Protein AF-A0A7R9SWT4-F1 (afdb_monomer)

Secondary structure (DSSP, 8-state):
--HHHHHHHHHHHS-HHHHHHH-PEEEEEEESSGGGEEEEEEEE-TT----SS---HHHHHHHHHHHHHHHHHHHHHHHHHTTS----------EEEEEEEEPBTTTBPPTTEEE-TT----SS-EEEEE---S-TTSSTTHHHHSSTTEEEEEESS-BPPP--

Structure (mmCIF, N/CA/C/O backbone):
data_AF-A0A7R9SWT4-F1
#
_entry.id   AF-A0A7R9SWT4-F1
#
loop_
_atom_site.group_PDB
_atom_site.id
_atom_site.type_symbol
_atom_site.label_atom_id
_atom_site.label_alt_id
_atom_site.label_comp_id
_atom_site.label_asym_id
_atom_site.label_entity_id
_atom_site.label_seq_id
_atom_site.pdbx_PDB_ins_code
_atom_site.Cartn_x
_atom_site.Cartn_y
_atom_site.Cartn_z
_atom_site.occupancy
_atom_site.B_iso_or_equiv
_atom_site.auth_seq_id
_atom_site.auth_comp_id
_atom_site.auth_asym_id
_atom_site.auth_atom_id
_atom_site.pdbx_PDB_model_num
ATOM 1 N N . SER A 1 1 ? 4.759 -15.592 15.976 1.00 54.34 1 SER A N 1
ATOM 2 C CA . SER A 1 1 ? 3.900 -14.582 15.332 1.00 54.34 1 SER A CA 1
ATOM 3 C C . SER A 1 1 ? 3.675 -14.971 13.879 1.00 54.34 1 SER A C 1
ATOM 5 O O . SER A 1 1 ? 4.650 -15.109 13.145 1.00 54.34 1 SER A O 1
ATOM 7 N N . LYS A 1 2 ? 2.421 -15.204 13.466 1.00 60.28 2 LYS A N 1
ATOM 8 C CA . LYS A 1 2 ? 2.063 -15.525 12.063 1.00 60.28 2 LYS A CA 1
ATOM 9 C C . LYS A 1 2 ? 2.018 -14.285 11.150 1.00 60.28 2 LYS A C 1
ATOM 11 O O . LYS A 1 2 ? 1.866 -14.422 9.941 1.00 60.28 2 LYS A O 1
ATOM 16 N N . VAL A 1 3 ? 2.190 -13.092 11.723 1.00 68.25 3 VAL A N 1
ATOM 17 C CA . VAL A 1 3 ? 2.143 -11.800 11.023 1.00 68.25 3 VAL A CA 1
ATOM 18 C C . VAL A 1 3 ? 3.384 -11.587 10.154 1.00 68.25 3 VAL A C 1
ATOM 20 O O . VAL A 1 3 ? 3.268 -11.221 8.988 1.00 68.25 3 VAL A O 1
ATOM 23 N N . THR A 1 4 ? 4.576 -11.860 10.690 1.00 70.69 4 THR A N 1
ATOM 24 C CA . THR A 1 4 ? 5.850 -11.603 9.998 1.00 70.69 4 THR A CA 1
ATOM 25 C C . THR A 1 4 ? 5.997 -12.387 8.684 1.00 70.69 4 THR A C 1
ATOM 27 O O . THR A 1 4 ? 6.371 -11.770 7.688 1.00 70.69 4 THR A O 1
ATOM 30 N N . PRO A 1 5 ? 5.645 -13.689 8.609 1.00 77.00 5 PRO A N 1
ATOM 31 C CA . PRO A 1 5 ? 5.655 -14.417 7.338 1.00 77.00 5 PRO A CA 1
ATOM 32 C C . PRO A 1 5 ? 4.659 -13.854 6.312 1.00 77.00 5 PRO A C 1
ATOM 34 O O . PRO A 1 5 ? 5.008 -13.705 5.146 1.00 77.00 5 PRO A O 1
ATOM 37 N N . ALA A 1 6 ? 3.450 -13.474 6.744 1.00 77.62 6 ALA A N 1
ATOM 38 C CA . ALA A 1 6 ? 2.423 -12.927 5.854 1.00 77.62 6 ALA A CA 1
ATOM 39 C C . ALA A 1 6 ? 2.820 -11.562 5.263 1.00 77.62 6 ALA A C 1
ATOM 41 O O . ALA A 1 6 ? 2.553 -11.295 4.091 1.00 77.62 6 ALA A O 1
ATOM 42 N N . ILE A 1 7 ? 3.496 -10.719 6.052 1.00 80.19 7 ILE A N 1
ATOM 43 C CA . ILE A 1 7 ? 4.084 -9.462 5.568 1.00 80.19 7 ILE A CA 1
ATOM 44 C C . ILE A 1 7 ? 5.232 -9.748 4.593 1.00 80.19 7 ILE A C 1
ATOM 46 O O . ILE A 1 7 ? 5.309 -9.106 3.552 1.00 80.19 7 ILE A O 1
ATOM 50 N N . GLY A 1 8 ? 6.094 -10.728 4.884 1.00 81.19 8 GLY A N 1
ATOM 51 C CA . GLY A 1 8 ? 7.182 -11.117 3.981 1.00 81.19 8 GLY A CA 1
ATOM 52 C C . GLY A 1 8 ? 6.681 -11.569 2.606 1.00 81.19 8 GLY A C 1
ATOM 53 O O . GLY A 1 8 ? 7.177 -11.102 1.583 1.00 81.19 8 GLY A O 1
ATOM 54 N N . GLU A 1 9 ? 5.649 -12.416 2.566 1.00 84.44 9 GLU A N 1
ATOM 55 C CA . GLU A 1 9 ? 5.020 -12.835 1.307 1.00 84.44 9 GLU A CA 1
ATOM 56 C C . GLU A 1 9 ? 4.391 -11.663 0.543 1.00 84.44 9 GLU A C 1
ATOM 58 O O . GLU A 1 9 ? 4.532 -11.579 -0.677 1.00 84.44 9 GLU A O 1
ATOM 63 N N . LEU A 1 10 ? 3.729 -10.744 1.254 1.00 84.81 10 LEU A N 1
ATOM 64 C CA . LEU A 1 10 ? 3.170 -9.530 0.664 1.00 84.81 10 LEU A CA 1
ATOM 65 C C . LEU A 1 10 ? 4.265 -8.656 0.034 1.00 84.81 10 LEU A C 1
ATOM 67 O O . LEU A 1 10 ? 4.105 -8.207 -1.098 1.00 84.81 10 LEU A O 1
ATOM 71 N N . CYS A 1 11 ? 5.376 -8.425 0.739 1.00 82.62 11 CYS A N 1
ATOM 72 C CA . CYS A 1 11 ? 6.498 -7.647 0.212 1.00 82.62 11 CYS A CA 1
ATOM 73 C C . CYS A 1 11 ? 7.104 -8.298 -1.039 1.00 82.62 11 CYS A C 1
ATOM 75 O O . CYS A 1 11 ? 7.431 -7.593 -1.987 1.00 82.62 11 CYS A O 1
ATOM 77 N N . ASN A 1 12 ? 7.189 -9.632 -1.079 1.00 82.62 12 ASN A N 1
ATOM 78 C CA . ASN A 1 12 ? 7.649 -10.356 -2.268 1.00 82.62 12 ASN A CA 1
ATOM 79 C C . ASN A 1 12 ? 6.678 -10.211 -3.455 1.00 82.62 12 ASN A C 1
ATOM 81 O O . ASN A 1 12 ? 7.120 -10.112 -4.598 1.00 82.62 12 ASN A O 1
ATOM 85 N N . ALA A 1 13 ? 5.366 -10.181 -3.195 1.00 81.69 13 ALA A N 1
ATOM 86 C CA . ALA A 1 13 ? 4.346 -9.950 -4.222 1.00 81.69 13 ALA A CA 1
ATOM 87 C C . ALA A 1 13 ? 4.364 -8.505 -4.758 1.00 81.69 13 ALA A C 1
ATOM 89 O O . ALA A 1 13 ? 4.110 -8.272 -5.940 1.00 81.69 13 ALA A O 1
ATOM 90 N N . LEU A 1 14 ? 4.727 -7.530 -3.917 1.00 79.50 14 LEU A N 1
ATOM 91 C CA . LEU A 1 14 ? 4.998 -6.139 -4.301 1.00 79.50 14 LEU A CA 1
ATOM 92 C C . LEU A 1 14 ? 6.384 -6.000 -4.961 1.00 79.50 14 LEU A C 1
ATOM 94 O O . LEU A 1 14 ? 7.223 -5.206 -4.538 1.00 79.50 14 LEU A O 1
ATOM 98 N N . SER A 1 15 ? 6.642 -6.799 -5.997 1.00 73.44 15 SER A N 1
ATOM 99 C CA . SER A 1 15 ? 7.939 -6.818 -6.677 1.00 73.44 15 SER A CA 1
ATOM 100 C C . SER A 1 15 ? 8.220 -5.508 -7.441 1.00 73.44 15 SER A C 1
ATOM 102 O O . SER A 1 15 ? 7.281 -4.832 -7.870 1.00 73.44 15 SER A O 1
ATOM 104 N N . PRO A 1 16 ? 9.495 -5.160 -7.708 1.00 69.12 16 PRO A N 1
ATOM 105 C CA . PRO A 1 16 ? 9.860 -3.961 -8.475 1.00 69.12 16 PRO A CA 1
ATOM 106 C C . PRO A 1 16 ? 9.181 -3.853 -9.850 1.00 69.12 16 PRO A C 1
ATOM 108 O O . PRO A 1 16 ? 8.881 -2.752 -10.310 1.00 69.12 16 PRO A O 1
ATOM 111 N N . SER A 1 17 ? 8.876 -4.992 -10.482 1.00 67.00 17 SER A N 1
ATOM 112 C CA . SER A 1 17 ? 8.181 -5.043 -11.776 1.00 67.00 17 SER A CA 1
ATOM 113 C C . SER A 1 17 ? 6.777 -4.422 -11.735 1.00 67.00 17 SER A C 1
ATOM 115 O O . SER A 1 17 ? 6.322 -3.862 -12.732 1.00 67.00 17 SER A O 1
ATOM 117 N N . LEU A 1 18 ? 6.125 -4.444 -10.567 1.00 71.81 18 LEU A N 1
ATOM 118 C CA . LEU A 1 18 ? 4.829 -3.811 -10.341 1.00 71.81 18 LEU A CA 1
ATOM 119 C C . LEU A 1 18 ? 4.923 -2.281 -10.430 1.00 71.81 18 LEU A C 1
ATOM 121 O O . LEU A 1 18 ? 4.058 -1.617 -10.997 1.00 71.81 18 LEU A O 1
ATOM 125 N N . PHE A 1 19 ? 5.984 -1.715 -9.867 1.00 70.56 19 PHE A N 1
ATOM 126 C CA . PHE A 1 19 ? 6.181 -0.270 -9.834 1.00 70.56 19 PHE A CA 1
ATOM 127 C C . PHE A 1 19 ? 6.660 0.270 -11.181 1.00 70.56 19 PHE A C 1
ATOM 129 O O . PHE A 1 19 ? 6.288 1.376 -11.555 1.00 70.56 19 PHE A O 1
ATOM 136 N N . ALA A 1 20 ? 7.416 -0.527 -11.939 1.00 62.06 20 ALA A N 1
ATOM 137 C CA . ALA A 1 20 ? 7.982 -0.110 -13.218 1.00 62.06 20 ALA A CA 1
ATOM 138 C C . ALA A 1 20 ? 6.955 0.043 -14.355 1.00 62.06 20 ALA A C 1
ATOM 140 O O . ALA A 1 20 ? 7.194 0.812 -15.282 1.00 62.06 20 ALA A O 1
ATOM 141 N N . ALA A 1 21 ? 5.838 -0.690 -14.319 1.00 57.16 21 ALA A N 1
ATOM 142 C CA . ALA A 1 21 ? 4.950 -0.793 -15.479 1.00 57.16 21 ALA A CA 1
ATOM 143 C C . ALA A 1 21 ? 3.680 0.071 -15.407 1.00 57.16 21 ALA A C 1
ATOM 145 O O . ALA A 1 21 ? 3.054 0.281 -16.444 1.00 57.16 21 ALA A O 1
ATOM 146 N N . ALA A 1 22 ? 3.246 0.514 -14.219 1.00 62.06 22 ALA A N 1
ATOM 147 C CA . ALA A 1 22 ? 1.850 0.942 -14.078 1.00 62.06 22 ALA A CA 1
ATOM 148 C C . ALA A 1 22 ? 1.538 1.944 -12.945 1.00 62.06 22 ALA A C 1
ATOM 150 O O . ALA A 1 22 ? 0.366 2.057 -12.573 1.00 62.06 22 ALA A O 1
ATOM 151 N N . ASN A 1 23 ? 2.545 2.650 -12.397 1.00 70.44 23 ASN A N 1
ATOM 152 C CA . ASN A 1 23 ? 2.404 3.658 -11.323 1.00 70.44 23 ASN A CA 1
ATOM 153 C C . ASN A 1 23 ? 1.311 3.298 -10.297 1.00 70.44 23 ASN A C 1
ATOM 155 O O . ASN A 1 23 ? 0.301 3.998 -10.167 1.00 70.44 23 ASN A O 1
ATOM 159 N N . PRO A 1 24 ? 1.449 2.151 -9.612 1.00 78.56 24 PRO A N 1
ATOM 160 C CA . PRO A 1 24 ? 0.378 1.622 -8.789 1.00 78.56 24 PRO A CA 1
ATOM 161 C C . PRO A 1 24 ? 0.055 2.545 -7.615 1.00 78.56 24 PRO A C 1
ATOM 163 O O . PRO A 1 24 ? 0.944 3.115 -6.987 1.00 78.56 24 PRO A O 1
ATOM 166 N N . THR A 1 25 ? -1.221 2.618 -7.248 1.00 83.75 25 THR A N 1
ATOM 167 C CA . THR A 1 25 ? -1.626 3.076 -5.917 1.00 83.75 25 THR A CA 1
ATOM 168 C C . THR A 1 25 ? -1.881 1.864 -5.031 1.00 83.75 25 THR A C 1
ATOM 170 O O . THR A 1 25 ? -2.701 1.002 -5.361 1.00 83.75 25 THR A O 1
ATOM 173 N N . ILE A 1 26 ? -1.183 1.798 -3.901 1.00 87.88 26 ILE A N 1
ATOM 174 C CA . ILE A 1 26 ? -1.336 0.728 -2.912 1.00 87.88 26 ILE A CA 1
ATOM 175 C C . ILE A 1 26 ? -2.260 1.226 -1.812 1.00 87.88 26 ILE A C 1
ATOM 177 O O . ILE A 1 26 ? -2.025 2.282 -1.236 1.00 87.88 26 ILE A O 1
ATOM 181 N N . TYR A 1 27 ? -3.284 0.450 -1.487 1.00 89.88 27 TYR A N 1
ATOM 182 C CA . TYR A 1 27 ? -4.188 0.739 -0.387 1.00 89.88 27 TYR A CA 1
ATOM 183 C C . TYR A 1 27 ? -3.991 -0.280 0.728 1.00 89.88 27 TYR A C 1
ATOM 185 O O . TYR A 1 27 ? -4.091 -1.487 0.505 1.00 89.88 27 TYR A O 1
ATOM 193 N N . LEU A 1 28 ? -3.759 0.216 1.936 1.00 89.88 28 LEU A N 1
ATOM 194 C CA . LEU A 1 28 ? -3.757 -0.560 3.168 1.00 89.88 28 LEU A CA 1
ATOM 195 C C . LEU A 1 28 ? -5.113 -0.346 3.834 1.00 89.88 28 LEU A C 1
ATOM 197 O O . LEU A 1 28 ? -5.412 0.756 4.285 1.00 89.88 28 LEU A O 1
ATOM 201 N N . VAL A 1 29 ? -5.956 -1.373 3.831 1.00 88.88 29 VAL A N 1
ATOM 202 C CA . VAL A 1 29 ? -7.343 -1.290 4.291 1.00 88.88 29 VAL A CA 1
ATOM 203 C C . VAL A 1 29 ? -7.502 -2.119 5.554 1.00 88.88 29 VAL A C 1
ATOM 205 O O . VAL A 1 29 ? -7.366 -3.342 5.528 1.00 88.88 29 VAL A O 1
ATOM 208 N N . PHE A 1 30 ? -7.826 -1.466 6.658 1.00 86.38 30 PHE A N 1
ATOM 209 C CA . PHE A 1 30 ? -8.033 -2.111 7.944 1.00 86.38 30 PHE A CA 1
ATOM 210 C C . PHE A 1 30 ? -9.523 -2.355 8.174 1.00 86.38 30 PHE A C 1
ATOM 212 O O . PHE A 1 30 ? -10.346 -1.453 8.010 1.00 86.38 30 PHE A O 1
ATOM 219 N N . GLY A 1 31 ? -9.890 -3.584 8.538 1.00 83.69 31 GLY A N 1
ATOM 220 C CA . GLY A 1 31 ? -11.279 -3.969 8.796 1.00 83.69 31 GLY A CA 1
ATOM 221 C C . GLY A 1 31 ? -11.549 -5.452 8.551 1.00 83.69 31 GLY A C 1
ATOM 222 O O . GLY A 1 31 ? -10.675 -6.203 8.127 1.00 83.69 31 GLY A O 1
ATOM 223 N N . GLN A 1 32 ? -12.787 -5.888 8.794 1.00 83.50 32 GLN A N 1
ATOM 224 C CA . GLN A 1 32 ? -13.181 -7.290 8.585 1.00 83.50 32 GLN A CA 1
ATOM 225 C C . GLN A 1 32 ? -13.106 -7.699 7.105 1.00 83.50 32 GLN A C 1
ATOM 227 O O . GLN A 1 32 ? -12.673 -8.803 6.777 1.00 83.50 32 GLN A O 1
ATOM 232 N N . THR A 1 33 ? -13.487 -6.790 6.204 1.00 85.12 33 THR A N 1
ATOM 233 C CA . THR A 1 33 ? -13.423 -6.959 4.748 1.00 85.12 33 THR A CA 1
ATOM 234 C C . THR A 1 33 ? -12.941 -5.665 4.085 1.00 85.12 33 THR A C 1
ATOM 236 O O . THR A 1 33 ? -13.105 -4.597 4.680 1.00 85.12 33 THR A O 1
ATOM 239 N N . PRO A 1 34 ? -12.435 -5.710 2.836 1.00 83.19 34 PRO A N 1
ATOM 240 C CA . PRO A 1 34 ? -12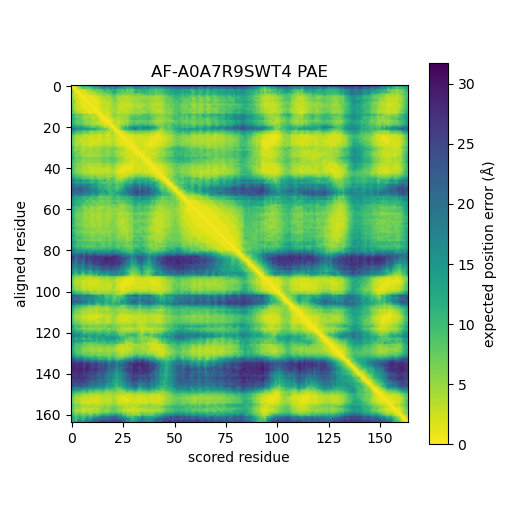.030 -4.501 2.113 1.00 83.19 34 PRO A CA 1
ATOM 241 C C . PRO A 1 34 ? -13.163 -3.473 1.939 1.00 83.19 34 PRO A C 1
ATOM 243 O O . PRO A 1 34 ? -12.927 -2.271 1.925 1.00 83.19 34 PRO A O 1
ATOM 246 N N . THR A 1 35 ? -14.414 -3.930 1.822 1.00 85.38 35 THR A N 1
ATOM 247 C CA . THR A 1 35 ? -15.596 -3.062 1.667 1.00 85.38 35 THR A CA 1
ATOM 248 C C . THR A 1 35 ? -16.135 -2.526 2.992 1.00 85.38 35 THR A C 1
ATOM 250 O O . THR A 1 35 ? -16.822 -1.511 3.003 1.00 85.38 35 THR A O 1
ATOM 253 N N . SER A 1 36 ? -15.821 -3.185 4.108 1.00 83.88 36 SER A N 1
ATOM 254 C CA . SER A 1 36 ? -16.193 -2.776 5.468 1.00 83.88 36 SER A CA 1
ATOM 255 C C . SER A 1 36 ? -14.967 -2.245 6.219 1.00 83.88 36 SER A C 1
ATOM 257 O O . SER A 1 36 ? -14.677 -2.670 7.341 1.00 83.88 36 SER A O 1
ATOM 259 N N . ALA A 1 37 ? -14.200 -1.388 5.546 1.00 83.94 37 ALA A N 1
ATOM 260 C CA . ALA A 1 37 ? -13.039 -0.740 6.130 1.00 83.94 37 ALA A CA 1
ATOM 261 C C . ALA A 1 37 ? -13.461 0.130 7.318 1.00 83.94 37 ALA A C 1
ATOM 263 O O . ALA A 1 37 ? -14.486 0.810 7.247 1.00 83.94 37 ALA A O 1
ATOM 264 N N . VAL A 1 38 ? -12.658 0.123 8.377 1.00 82.31 38 VAL A N 1
ATOM 265 C CA . VAL A 1 38 ? -12.724 1.107 9.468 1.00 82.31 38 VAL A CA 1
ATOM 266 C C . VAL A 1 38 ? -11.717 2.229 9.244 1.00 82.31 38 VAL A C 1
ATOM 268 O O . VAL A 1 38 ? -11.956 3.366 9.634 1.00 82.31 38 VAL A O 1
ATOM 271 N N . GLU A 1 39 ? -10.629 1.916 8.547 1.00 83.44 39 GLU A N 1
ATOM 272 C CA . GLU A 1 39 ? -9.538 2.831 8.261 1.00 83.44 39 GLU A CA 1
ATOM 273 C C . GLU A 1 39 ? -8.846 2.403 6.966 1.00 83.44 39 GLU A C 1
ATOM 275 O O . GLU A 1 39 ? -8.786 1.212 6.639 1.00 83.44 39 GLU A O 1
ATOM 280 N N . ALA A 1 40 ? -8.348 3.373 6.204 1.00 86.50 40 ALA A N 1
ATOM 281 C CA . ALA A 1 40 ? -7.587 3.098 5.000 1.00 86.50 40 ALA A CA 1
ATOM 282 C C . ALA A 1 40 ? -6.445 4.098 4.821 1.00 86.50 40 ALA A C 1
ATOM 284 O O . ALA A 1 40 ? -6.569 5.282 5.130 1.00 86.50 40 ALA A O 1
ATOM 285 N N . TYR A 1 41 ? -5.357 3.616 4.241 1.00 86.50 41 TYR A N 1
ATOM 286 C CA . TYR A 1 41 ? -4.227 4.425 3.806 1.00 86.50 41 TYR A CA 1
ATOM 287 C C . TYR A 1 41 ? -3.990 4.159 2.330 1.00 86.50 41 TYR A C 1
ATOM 289 O O . TYR A 1 41 ? -4.092 3.015 1.890 1.00 86.50 41 TYR A O 1
ATOM 297 N N . ALA A 1 42 ? -3.666 5.197 1.572 1.00 88.50 42 ALA A N 1
ATOM 298 C CA . ALA A 1 42 ? -3.291 5.093 0.171 1.00 88.50 42 ALA A CA 1
ATOM 299 C C . ALA A 1 42 ? -1.857 5.587 0.002 1.00 88.50 42 ALA A C 1
ATOM 301 O O . ALA A 1 42 ? -1.539 6.703 0.396 1.00 88.50 42 ALA A O 1
ATOM 302 N N . VAL A 1 43 ? -0.999 4.775 -0.605 1.00 85.56 43 VAL A N 1
ATOM 303 C CA . VAL A 1 43 ? 0.373 5.140 -0.956 1.00 85.56 43 VAL A CA 1
ATOM 304 C C . VAL A 1 43 ? 0.455 5.266 -2.468 1.00 85.56 43 VAL A C 1
ATOM 306 O O . VAL A 1 43 ? 0.193 4.303 -3.195 1.00 85.56 43 VAL A O 1
ATOM 309 N N . ARG A 1 44 ? 0.790 6.469 -2.932 1.00 81.25 44 ARG A N 1
ATOM 310 C CA . ARG A 1 44 ? 0.911 6.818 -4.347 1.00 81.25 44 ARG A CA 1
ATOM 311 C C . ARG A 1 44 ? 2.366 7.073 -4.714 1.00 81.25 44 ARG A C 1
ATOM 313 O O . ARG A 1 44 ? 3.115 7.696 -3.961 1.00 81.25 44 ARG A O 1
ATOM 320 N N . PHE A 1 45 ? 2.715 6.641 -5.920 1.00 73.94 45 PHE A N 1
ATOM 321 C CA . PHE A 1 45 ? 4.052 6.757 -6.498 1.00 73.94 45 PHE A CA 1
ATOM 322 C C . PHE A 1 45 ? 3.998 7.500 -7.849 1.00 73.94 45 PHE A C 1
ATOM 324 O O . PHE A 1 45 ? 4.457 6.961 -8.853 1.00 73.94 45 PHE A O 1
ATOM 331 N N . PRO A 1 46 ? 3.415 8.715 -7.923 1.00 61.69 46 PRO A N 1
ATOM 332 C CA . PRO A 1 46 ? 3.096 9.374 -9.198 1.00 61.69 46 PRO A CA 1
ATOM 333 C C . PRO A 1 46 ? 4.331 9.738 -10.037 1.00 61.69 46 PRO A C 1
ATOM 335 O O . PRO A 1 46 ? 4.219 10.015 -11.231 1.00 61.69 46 PRO A O 1
ATOM 338 N N . HIS A 1 47 ? 5.518 9.760 -9.425 1.00 60.78 47 HIS A N 1
ATOM 339 C CA . HIS A 1 47 ? 6.758 10.205 -10.064 1.00 60.78 47 HIS A CA 1
ATOM 340 C C . HIS A 1 47 ? 7.930 9.239 -9.840 1.00 60.78 47 HIS A C 1
ATOM 342 O O . HIS A 1 47 ? 9.088 9.619 -9.994 1.00 60.78 47 HIS A O 1
ATOM 348 N N . VAL A 1 48 ? 7.663 7.990 -9.451 1.00 60.84 48 VAL A N 1
ATOM 349 C CA . VAL A 1 48 ? 8.725 6.983 -9.350 1.00 60.84 48 VAL A CA 1
ATOM 350 C C . VAL A 1 48 ? 8.925 6.367 -10.728 1.00 60.84 48 VAL A C 1
ATOM 352 O O . VAL A 1 48 ? 8.251 5.416 -11.104 1.00 60.84 48 VAL A O 1
ATOM 355 N N . VAL A 1 49 ? 9.845 6.937 -11.501 1.00 56.88 49 VAL A N 1
ATOM 356 C CA . VAL A 1 49 ? 10.304 6.319 -12.747 1.00 56.88 49 VAL A CA 1
ATOM 357 C C . VAL A 1 49 ? 11.166 5.114 -12.378 1.00 56.88 49 VAL A C 1
ATOM 359 O O . VAL A 1 49 ? 12.001 5.210 -11.475 1.00 56.88 49 VAL A O 1
ATOM 362 N N . ALA A 1 50 ? 10.969 3.980 -13.057 1.00 55.09 50 ALA A N 1
ATOM 363 C CA . ALA A 1 50 ? 11.883 2.849 -12.947 1.00 55.09 50 ALA A CA 1
ATOM 364 C C . ALA A 1 50 ? 13.304 3.354 -13.224 1.00 55.09 50 ALA A C 1
ATOM 366 O O . ALA A 1 50 ? 13.598 3.823 -14.324 1.00 55.09 50 ALA A O 1
ATOM 367 N N . ALA A 1 51 ? 14.165 3.335 -12.209 1.00 52.50 51 ALA A N 1
ATOM 368 C CA . ALA A 1 51 ? 15.551 3.709 -12.403 1.00 52.50 51 ALA A CA 1
ATOM 369 C C . ALA A 1 51 ? 16.167 2.696 -13.377 1.00 52.50 51 ALA A C 1
ATOM 371 O O . ALA A 1 51 ? 16.119 1.493 -13.132 1.00 52.50 51 ALA A O 1
ATOM 372 N N . ASN A 1 52 ? 16.717 3.184 -14.490 1.00 52.78 52 ASN A N 1
ATOM 373 C CA . ASN A 1 52 ? 17.462 2.343 -15.430 1.00 52.78 52 ASN A CA 1
ATOM 374 C C . ASN A 1 52 ? 18.790 1.846 -14.823 1.00 52.78 52 ASN A C 1
ATOM 376 O O . ASN A 1 52 ? 19.380 0.907 -15.347 1.00 52.78 52 ASN A O 1
ATOM 380 N N . ASP A 1 53 ? 19.216 2.446 -13.706 1.00 57.34 53 ASP A N 1
ATOM 381 C CA . ASP A 1 53 ? 20.425 2.122 -12.955 1.00 57.34 53 ASP A CA 1
ATOM 382 C C . ASP A 1 53 ? 20.082 1.608 -11.546 1.00 57.34 53 ASP A C 1
ATOM 384 O O . ASP A 1 53 ? 19.080 2.009 -10.946 1.00 57.34 53 ASP A O 1
ATOM 388 N N . GLU A 1 54 ? 20.941 0.752 -10.982 1.00 62.25 54 GLU A N 1
ATOM 389 C CA . GLU A 1 54 ? 20.815 0.296 -9.594 1.00 62.25 54 GLU A CA 1
ATOM 390 C C . GLU A 1 54 ? 20.847 1.488 -8.625 1.00 62.25 54 GLU A C 1
ATOM 392 O O . GLU A 1 54 ? 21.868 2.155 -8.445 1.00 62.25 54 GLU A O 1
ATOM 397 N N . VAL A 1 55 ? 19.721 1.751 -7.956 1.00 67.31 55 VAL A N 1
ATOM 398 C CA . VAL A 1 55 ? 19.664 2.729 -6.865 1.00 67.31 55 VAL A CA 1
ATOM 399 C C . VAL A 1 55 ? 20.389 2.136 -5.653 1.00 67.31 55 VAL A C 1
ATOM 401 O O . VAL A 1 55 ? 19.964 1.093 -5.152 1.00 67.31 55 VAL A O 1
ATOM 404 N N . PRO A 1 56 ? 21.438 2.789 -5.114 1.00 75.56 56 PRO A N 1
ATOM 405 C CA . PRO A 1 56 ? 22.128 2.285 -3.934 1.00 75.56 56 PRO A CA 1
ATOM 406 C C . PRO A 1 56 ? 21.167 2.117 -2.752 1.00 75.56 56 PRO A C 1
ATOM 408 O O . PRO A 1 56 ? 20.440 3.051 -2.405 1.00 75.56 56 PRO A O 1
ATOM 411 N N . GLU A 1 57 ? 21.225 0.974 -2.065 1.00 77.94 57 GLU A N 1
ATOM 412 C CA . GLU A 1 57 ? 20.351 0.645 -0.924 1.00 77.94 57 GLU A CA 1
ATOM 413 C C . GLU A 1 57 ? 20.338 1.748 0.152 1.00 77.94 57 GLU A C 1
ATOM 415 O O . GLU A 1 57 ? 19.297 2.087 0.716 1.00 77.94 57 GLU A O 1
ATOM 420 N N . LYS A 1 58 ? 21.488 2.398 0.379 1.00 77.44 58 LYS A N 1
ATOM 421 C CA . LYS A 1 58 ? 21.618 3.530 1.311 1.00 77.44 58 LYS A CA 1
ATOM 422 C C . LYS A 1 58 ? 20.673 4.698 0.990 1.00 77.44 58 LYS A C 1
ATOM 424 O O . LYS A 1 58 ? 20.190 5.348 1.918 1.00 77.44 58 LYS A O 1
ATOM 429 N N . HIS A 1 59 ? 20.404 4.962 -0.291 1.00 79.38 59 HIS A N 1
ATOM 430 C CA . HIS A 1 59 ? 19.489 6.019 -0.723 1.00 79.38 59 HIS A CA 1
ATOM 431 C C . HIS A 1 59 ? 18.038 5.588 -0.517 1.00 79.38 59 HIS A C 1
ATOM 433 O O . HIS A 1 59 ? 17.256 6.366 0.022 1.00 79.38 59 HIS A O 1
ATOM 439 N N . VAL A 1 60 ? 17.703 4.327 -0.817 1.00 77.12 60 VAL A N 1
ATOM 440 C CA . VAL A 1 60 ? 16.376 3.758 -0.523 1.00 77.12 60 VAL A CA 1
ATOM 441 C C . VAL A 1 60 ? 16.074 3.857 0.974 1.00 77.12 60 VAL A C 1
ATOM 443 O O . VAL A 1 60 ? 15.026 4.369 1.368 1.00 77.12 60 VAL A O 1
ATOM 446 N N . ALA A 1 61 ? 17.026 3.465 1.823 1.00 77.44 61 ALA A N 1
ATOM 447 C CA . ALA A 1 61 ? 16.891 3.560 3.273 1.00 77.44 61 ALA A CA 1
ATOM 448 C C . ALA A 1 61 ? 16.735 5.015 3.759 1.00 77.44 61 ALA A C 1
ATOM 450 O O . ALA A 1 61 ? 16.011 5.279 4.719 1.00 77.44 61 ALA A O 1
ATOM 451 N N . GLN A 1 62 ? 17.404 5.974 3.112 1.00 85.31 62 GLN A N 1
ATOM 452 C CA . GLN A 1 62 ? 17.259 7.396 3.422 1.00 85.31 62 GLN A CA 1
ATOM 453 C C . GLN A 1 62 ? 15.874 7.927 3.034 1.00 85.31 62 GLN A C 1
ATOM 455 O O . GLN A 1 62 ? 15.234 8.569 3.868 1.00 85.31 62 GLN A O 1
ATOM 460 N N . CYS A 1 63 ? 15.391 7.619 1.829 1.00 81.81 63 CYS A N 1
ATOM 461 C CA . CYS A 1 63 ? 14.050 7.995 1.379 1.00 81.81 63 CYS A CA 1
ATOM 462 C C . CYS A 1 63 ? 12.965 7.375 2.270 1.00 81.81 63 CYS A C 1
ATOM 464 O O . CYS A 1 63 ? 12.038 8.070 2.682 1.00 81.81 63 CYS A O 1
ATOM 466 N N . ALA A 1 64 ? 13.117 6.103 2.656 1.00 82.31 64 ALA A N 1
ATOM 467 C CA . ALA A 1 64 ? 12.203 5.435 3.581 1.00 82.31 64 ALA A CA 1
ATOM 468 C C . ALA A 1 64 ? 12.161 6.136 4.950 1.00 82.31 64 ALA A C 1
ATOM 470 O O . ALA A 1 64 ? 11.081 6.406 5.475 1.00 82.31 64 ALA A O 1
ATOM 471 N N . ARG A 1 65 ? 13.322 6.506 5.514 1.00 85.75 65 ARG A N 1
ATOM 472 C CA . ARG A 1 65 ? 13.382 7.281 6.767 1.00 85.75 65 ARG A CA 1
ATOM 473 C C . ARG A 1 65 ? 12.713 8.650 6.640 1.00 85.75 65 ARG A C 1
ATOM 475 O O . ARG A 1 65 ? 12.041 9.072 7.576 1.00 85.75 65 ARG A O 1
ATOM 482 N N . GLN A 1 66 ? 12.892 9.342 5.515 1.00 85.19 66 GLN A N 1
ATOM 483 C CA . GLN A 1 66 ? 12.251 10.638 5.268 1.00 85.19 66 GLN A CA 1
ATOM 484 C C . GLN A 1 66 ? 10.726 10.511 5.181 1.00 85.19 66 GLN A C 1
ATOM 486 O O . GLN A 1 66 ? 10.023 11.280 5.832 1.00 85.19 66 GLN A O 1
ATOM 491 N N . ALA A 1 67 ? 10.220 9.511 4.456 1.00 81.88 67 ALA A N 1
ATOM 492 C CA . ALA A 1 67 ? 8.787 9.238 4.364 1.00 81.88 67 ALA A CA 1
ATOM 493 C C . ALA A 1 67 ? 8.180 8.911 5.740 1.00 81.88 67 ALA A C 1
ATOM 495 O O . ALA A 1 67 ? 7.168 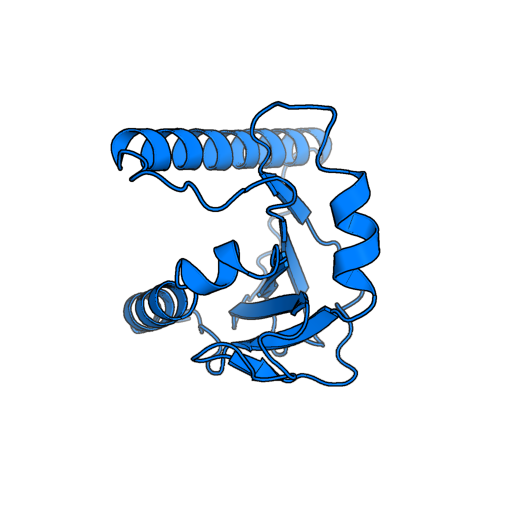9.492 6.127 1.00 81.88 67 ALA A O 1
ATOM 496 N N . LEU A 1 68 ? 8.837 8.043 6.518 1.00 84.12 68 LEU A N 1
ATOM 497 C CA . LEU A 1 68 ? 8.404 7.707 7.878 1.00 84.12 68 LEU A CA 1
ATOM 498 C C . LEU A 1 68 ? 8.408 8.924 8.806 1.00 84.12 68 LEU A C 1
ATOM 500 O O . LEU A 1 68 ? 7.481 9.105 9.591 1.00 84.12 68 LEU A O 1
ATOM 504 N N . ARG A 1 69 ? 9.426 9.783 8.706 1.00 86.69 69 ARG A N 1
ATOM 505 C CA . ARG A 1 69 ? 9.490 11.015 9.495 1.00 86.69 69 ARG A CA 1
ATOM 506 C C . ARG A 1 69 ? 8.327 11.957 9.174 1.00 86.69 69 ARG A C 1
ATOM 508 O O . ARG A 1 69 ? 7.709 12.463 10.104 1.00 86.69 69 ARG A 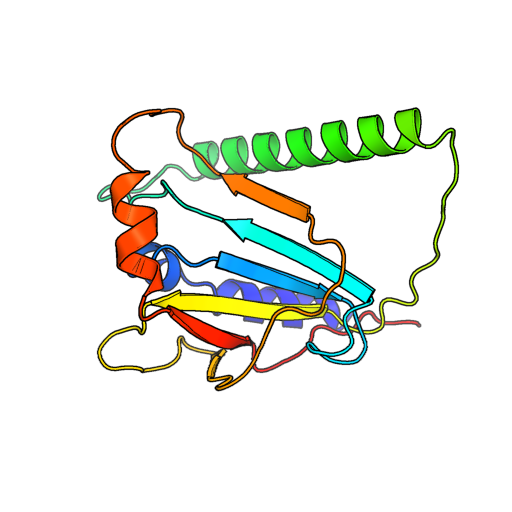O 1
ATOM 515 N N . ALA A 1 70 ? 8.006 12.149 7.894 1.00 83.62 70 ALA A N 1
ATOM 516 C CA . ALA A 1 70 ? 6.879 12.983 7.478 1.00 83.62 70 ALA A CA 1
ATOM 517 C C . ALA A 1 70 ? 5.537 12.454 8.017 1.00 83.62 70 ALA A C 1
ATOM 519 O O . ALA A 1 70 ? 4.693 13.240 8.443 1.00 83.62 70 ALA A O 1
ATOM 520 N N . LEU A 1 71 ? 5.361 11.128 8.065 1.00 83.50 71 LEU A N 1
ATOM 521 C CA . LEU A 1 71 ? 4.177 10.503 8.665 1.00 83.50 71 LEU A CA 1
ATOM 522 C C . LEU A 1 71 ? 4.070 10.783 10.162 1.00 83.50 71 LEU A C 1
ATOM 524 O O . LEU A 1 71 ? 3.013 11.188 10.634 1.00 83.50 71 LEU A O 1
ATOM 528 N N . VAL A 1 72 ? 5.168 10.621 10.902 1.00 84.81 72 VAL A N 1
ATOM 529 C CA . VAL A 1 72 ? 5.196 10.911 12.343 1.00 84.81 72 VAL A CA 1
ATOM 530 C C . VAL A 1 72 ? 4.891 12.386 12.616 1.00 84.81 72 VAL A C 1
ATOM 532 O O . VAL A 1 72 ? 4.134 12.703 13.529 1.00 84.81 72 VAL A O 1
ATOM 535 N N . GLU A 1 73 ? 5.456 13.300 11.827 1.00 86.62 73 GLU A N 1
ATOM 536 C CA . GLU A 1 73 ? 5.186 14.737 11.950 1.00 86.62 73 GLU A CA 1
ATOM 537 C C . GLU A 1 73 ? 3.712 15.068 11.650 1.00 86.62 73 GLU A C 1
ATOM 539 O O . GLU A 1 73 ? 3.111 15.869 12.369 1.00 86.62 73 GLU A O 1
ATOM 544 N N . HIS A 1 74 ? 3.103 14.408 10.658 1.00 83.81 74 HIS A N 1
ATOM 545 C CA . HIS A 1 74 ? 1.681 14.554 10.340 1.00 83.81 74 HIS A CA 1
ATOM 546 C C . HIS A 1 74 ? 0.767 14.064 11.471 1.00 83.81 74 HIS A C 1
ATOM 548 O O . HIS A 1 74 ? -0.128 14.798 11.895 1.00 83.81 74 HIS A O 1
ATOM 554 N N . GLU A 1 75 ? 1.015 12.863 11.997 1.00 81.38 75 GLU A N 1
ATOM 555 C CA . GLU A 1 75 ? 0.250 12.296 13.115 1.00 81.38 75 GLU A CA 1
ATOM 556 C C . GLU A 1 75 ? 0.373 13.158 14.376 1.00 81.38 75 GLU A C 1
ATOM 558 O O . GLU A 1 75 ? -0.622 13.454 15.036 1.00 81.38 75 GLU A O 1
ATOM 563 N N . ASN A 1 76 ? 1.575 13.656 14.677 1.00 81.69 76 ASN A N 1
ATOM 564 C CA . ASN A 1 76 ? 1.782 14.576 15.795 1.00 81.69 76 ASN A CA 1
ATOM 565 C C . ASN A 1 76 ? 0.999 15.885 15.612 1.00 81.69 76 ASN A C 1
ATOM 567 O O . ASN A 1 76 ? 0.393 16.375 16.567 1.00 81.69 76 ASN A O 1
ATOM 571 N N . ALA A 1 77 ? 0.977 16.447 14.400 1.00 81.44 77 ALA A N 1
ATOM 572 C CA . ALA A 1 77 ? 0.197 17.647 14.106 1.00 81.44 77 ALA A CA 1
ATOM 573 C C . ALA A 1 77 ? -1.315 17.394 14.250 1.00 81.44 77 ALA A C 1
ATOM 575 O O . ALA A 1 77 ? -2.029 18.229 14.812 1.00 81.44 77 ALA A O 1
ATOM 576 N N . LEU A 1 78 ? -1.803 16.228 13.809 1.00 78.81 78 LEU A N 1
ATOM 577 C CA . LEU A 1 78 ? -3.193 15.805 14.000 1.00 78.81 78 LEU A CA 1
ATOM 578 C C . LEU A 1 78 ? -3.545 15.630 15.481 1.00 78.81 78 LEU A C 1
ATOM 580 O O . LEU A 1 78 ? -4.594 16.110 15.916 1.00 78.81 78 LEU A O 1
ATOM 584 N N . ALA A 1 79 ? -2.675 14.991 16.262 1.00 75.06 79 ALA A N 1
ATOM 585 C CA . ALA A 1 79 ? -2.855 14.789 17.699 1.00 75.06 79 ALA A CA 1
ATOM 586 C C . ALA A 1 79 ? -2.908 16.125 18.465 1.00 75.06 79 ALA A C 1
ATOM 588 O O . ALA A 1 79 ? -3.724 16.296 19.372 1.00 75.06 79 ALA A O 1
ATOM 589 N N . GLN A 1 80 ? -2.081 17.098 18.066 1.00 79.25 80 GLN A N 1
ATOM 590 C CA . GLN A 1 80 ? -2.089 18.447 18.641 1.00 79.25 80 GLN A CA 1
ATOM 591 C C . GLN A 1 80 ? -3.347 19.237 18.255 1.00 79.25 80 GLN A C 1
ATOM 593 O O . GLN A 1 80 ? -3.941 19.893 19.109 1.00 79.25 80 GLN A O 1
ATOM 598 N N . ALA A 1 81 ? -3.793 19.148 16.998 1.00 78.06 81 ALA A N 1
ATOM 599 C CA . ALA A 1 81 ? -5.002 19.829 16.528 1.00 78.06 81 ALA A CA 1
ATOM 600 C C . ALA A 1 81 ? -6.296 19.263 17.144 1.00 78.06 81 ALA A C 1
ATOM 602 O O . ALA A 1 81 ? -7.290 19.976 17.261 1.00 78.06 81 ALA A O 1
ATOM 603 N N . SER A 1 82 ? -6.286 17.989 17.543 1.00 74.12 82 SER A N 1
ATOM 604 C CA . SER A 1 82 ? -7.438 17.282 18.120 1.00 74.12 82 SER A CA 1
ATOM 605 C C . SER A 1 82 ? -7.542 17.379 19.650 1.00 74.12 82 SER A C 1
ATOM 607 O O . SER A 1 82 ? -8.459 16.805 20.230 1.00 74.12 82 SER A O 1
ATOM 609 N N . GLY A 1 83 ? -6.664 18.145 20.312 1.00 59.62 83 GLY A N 1
ATOM 610 C CA . GLY A 1 83 ? -6.776 18.447 21.746 1.00 59.62 83 GLY A CA 1
ATOM 611 C C . GLY A 1 83 ? -6.338 17.322 22.691 1.00 59.62 83 GLY A C 1
ATOM 612 O O . GLY A 1 83 ? -6.567 17.429 23.893 1.00 59.62 83 GLY A O 1
ATOM 613 N N . GLY A 1 84 ? -5.670 16.286 22.175 1.00 61.75 84 GLY A N 1
ATOM 614 C CA . GLY A 1 84 ? -5.176 15.163 22.966 1.00 61.75 84 GLY A CA 1
ATOM 615 C C . GLY A 1 84 ? -6.261 14.134 23.300 1.00 61.75 84 GLY A C 1
ATOM 616 O O . GLY A 1 84 ? -7.252 14.421 23.963 1.00 61.75 84 GLY A O 1
ATOM 617 N N . SER A 1 85 ? -5.999 12.894 22.888 1.00 47.09 85 SER A N 1
ATOM 618 C CA . SER A 1 85 ? -6.806 11.678 23.060 1.00 47.09 85 SER A CA 1
ATOM 619 C C . SER A 1 85 ? -8.040 11.549 22.156 1.00 47.09 85 SER A C 1
ATOM 621 O O . SER A 1 85 ? -9.176 11.853 22.504 1.00 47.09 85 SER A O 1
ATOM 623 N N . SER A 1 86 ? -7.820 10.933 20.997 1.00 45.84 86 SER A N 1
ATOM 624 C CA . SER A 1 86 ? -8.766 9.939 20.502 1.00 45.84 86 SER A CA 1
ATOM 625 C C . SER A 1 86 ? -8.006 8.627 20.366 1.00 45.84 86 SER A C 1
ATOM 627 O O . SER A 1 86 ? -7.590 8.238 19.282 1.00 45.84 86 SER A O 1
ATOM 629 N N . GLU A 1 87 ? -7.772 7.947 21.491 1.00 53.41 87 GLU A N 1
ATOM 630 C CA . GLU A 1 87 ? -7.451 6.521 21.447 1.00 53.41 87 GLU A CA 1
ATOM 631 C C . GLU A 1 87 ? -8.733 5.788 21.050 1.00 53.41 87 GLU A C 1
ATOM 633 O O . GLU A 1 87 ? -9.442 5.198 21.866 1.00 53.41 87 GLU A O 1
ATOM 638 N N . THR A 1 88 ? -9.082 5.864 19.766 1.00 47.34 88 THR A N 1
ATOM 639 C CA . THR A 1 88 ? -9.988 4.875 19.206 1.00 47.34 88 THR A CA 1
ATOM 640 C C . THR A 1 88 ? -9.167 3.598 19.144 1.00 47.34 88 THR A C 1
ATOM 642 O O . THR A 1 88 ? -8.366 3.406 18.233 1.00 47.34 88 THR A O 1
ATOM 64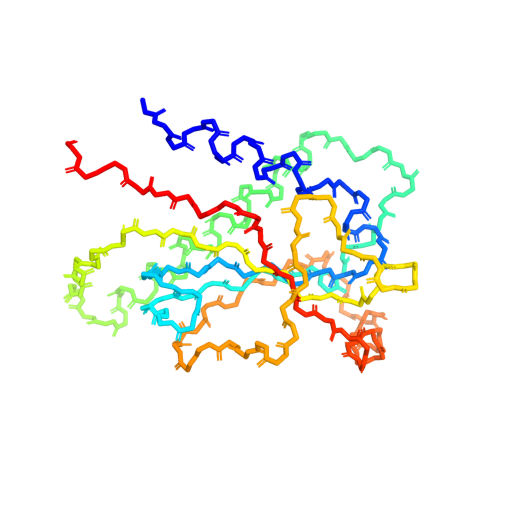5 N N . SER A 1 89 ? -9.307 2.747 20.164 1.00 51.03 89 SER A N 1
ATOM 646 C CA . SER A 1 89 ? -8.845 1.362 20.109 1.00 51.03 89 SER A CA 1
ATOM 647 C C . SER A 1 89 ? -9.628 0.677 18.990 1.00 51.03 89 SER A C 1
ATOM 649 O O . SER A 1 89 ? -10.697 0.096 19.187 1.00 51.03 89 SER A O 1
ATOM 651 N N . LEU A 1 90 ? -9.153 0.856 17.761 1.00 55.94 90 LEU A N 1
ATOM 652 C CA . LEU A 1 90 ? -9.667 0.154 16.609 1.00 55.94 90 LEU A CA 1
ATOM 653 C C . LEU A 1 90 ? -9.271 -1.300 16.831 1.00 55.94 90 LEU A C 1
ATOM 655 O O . LEU A 1 90 ? -8.090 -1.646 16.848 1.00 55.94 90 LEU A O 1
ATOM 659 N N . SER A 1 91 ? -10.269 -2.161 17.017 1.00 58.19 91 SER A N 1
ATOM 660 C CA . SER A 1 91 ? -10.091 -3.609 16.948 1.00 58.19 91 SER A CA 1
ATOM 661 C C . SER A 1 91 ? -9.795 -3.985 15.493 1.00 58.19 91 SER A C 1
ATOM 663 O O . SER A 1 91 ? -10.621 -4.535 14.759 1.00 58.19 91 SER A O 1
ATOM 665 N N . VAL A 1 92 ? -8.601 -3.616 15.033 1.00 60.44 92 VAL A N 1
ATOM 666 C CA . VAL A 1 92 ? -8.094 -3.928 13.705 1.00 60.44 92 VAL A CA 1
ATOM 667 C C . VAL A 1 92 ? -7.802 -5.419 13.675 1.00 60.44 92 VAL A C 1
ATOM 669 O O . VAL A 1 92 ? -6.751 -5.900 14.084 1.00 60.44 92 VAL A O 1
ATOM 672 N N . THR A 1 93 ? -8.786 -6.174 13.206 1.00 73.00 93 THR A N 1
ATOM 673 C CA . THR A 1 93 ? -8.718 -7.637 13.141 1.00 73.00 93 THR A CA 1
ATOM 674 C C . THR A 1 93 ? -8.015 -8.125 11.880 1.00 73.00 93 THR A C 1
ATOM 676 O O . THR A 1 93 ? -7.554 -9.267 11.823 1.00 73.00 93 THR A O 1
ATOM 679 N N . SER A 1 94 ? -7.933 -7.298 10.834 1.00 83.81 94 SER A N 1
ATOM 680 C CA . SER A 1 94 ? -7.285 -7.654 9.571 1.00 83.81 94 SER A CA 1
ATOM 681 C C . SER A 1 94 ? -6.848 -6.424 8.776 1.00 83.81 94 SER A C 1
ATOM 683 O O . SER A 1 94 ? -7.542 -5.409 8.745 1.00 83.81 94 SER A O 1
ATOM 685 N N . LEU A 1 95 ? -5.714 -6.567 8.097 1.00 88.12 95 LEU A N 1
ATOM 686 C CA . LEU A 1 95 ? -5.203 -5.704 7.042 1.00 88.12 95 LEU A CA 1
ATOM 687 C C . LEU A 1 95 ? -5.431 -6.396 5.693 1.00 88.12 95 LEU A C 1
ATOM 689 O O . LEU A 1 95 ? -4.975 -7.518 5.458 1.00 88.12 95 LEU A O 1
ATOM 693 N N . HIS A 1 96 ? -6.106 -5.699 4.791 1.00 90.31 96 HIS A N 1
ATOM 694 C CA . HIS A 1 96 ? -6.294 -6.079 3.399 1.00 90.31 96 HIS A CA 1
ATOM 695 C C . HIS A 1 96 ? -5.476 -5.134 2.531 1.00 90.31 96 HIS A C 1
ATOM 697 O O . HIS A 1 96 ? -5.607 -3.917 2.648 1.00 90.31 96 HIS A O 1
ATOM 703 N N . VAL A 1 97 ? -4.647 -5.682 1.647 1.00 91.31 97 VAL A N 1
ATOM 704 C CA . VAL A 1 97 ? -3.880 -4.867 0.702 1.00 91.31 97 VAL A CA 1
ATOM 705 C C . VAL A 1 97 ? -4.577 -4.877 -0.643 1.00 91.31 97 VAL A C 1
ATOM 707 O O . VAL A 1 97 ? -4.788 -5.939 -1.233 1.00 91.31 97 VAL A O 1
ATOM 710 N N . MET A 1 98 ? -4.943 -3.691 -1.116 1.00 90.50 98 MET A N 1
ATOM 711 C CA . MET A 1 98 ? -5.538 -3.493 -2.430 1.00 90.50 98 MET A CA 1
ATOM 712 C C . MET A 1 98 ? -4.566 -2.729 -3.322 1.00 90.50 98 MET A C 1
ATOM 714 O O . MET A 1 98 ? -3.765 -1.924 -2.856 1.00 90.50 98 MET A O 1
ATOM 718 N N . LEU A 1 99 ? -4.660 -2.973 -4.617 1.00 88.31 99 LEU A N 1
ATOM 719 C CA . LEU A 1 99 ? -3.837 -2.355 -5.638 1.00 88.31 99 LEU A CA 1
ATOM 720 C C . LEU A 1 99 ? -4.754 -1.731 -6.682 1.00 88.31 99 LEU A C 1
ATOM 722 O O . LEU A 1 99 ? -5.675 -2.395 -7.161 1.00 88.31 99 LEU A O 1
ATOM 726 N N . HIS A 1 100 ? -4.499 -0.476 -7.033 1.00 85.69 100 HIS A N 1
ATOM 727 C CA . HIS A 1 100 ? -5.183 0.215 -8.116 1.00 85.69 100 HIS A CA 1
ATOM 728 C C . HIS A 1 100 ? -4.158 0.677 -9.136 1.00 85.69 100 HIS A C 1
ATOM 730 O O . HIS A 1 100 ? -3.271 1.469 -8.820 1.00 85.69 100 HIS A O 1
ATOM 736 N N . THR A 1 101 ? -4.228 0.121 -10.336 1.00 79.94 101 THR A N 1
ATOM 737 C CA . THR A 1 101 ? -3.167 0.283 -11.326 1.00 79.94 101 THR A CA 1
ATOM 738 C C . THR A 1 101 ? -3.686 -0.075 -12.711 1.00 79.94 101 THR A C 1
ATOM 740 O O . THR A 1 101 ? -4.644 -0.851 -12.828 1.00 79.94 101 THR A O 1
ATOM 743 N N . ALA A 1 102 ? -3.084 0.500 -13.754 1.00 73.12 102 ALA A N 1
ATOM 744 C CA . ALA A 1 102 ? -3.384 0.138 -15.133 1.00 73.12 102 ALA A CA 1
ATOM 745 C C . ALA A 1 102 ? -3.215 -1.377 -15.336 1.00 73.12 102 ALA A C 1
ATOM 747 O O . ALA A 1 102 ? -2.339 -2.011 -14.748 1.00 73.12 102 ALA A O 1
ATOM 748 N N . ALA A 1 103 ? -4.082 -1.974 -16.149 1.00 59.88 103 ALA A N 1
ATOM 749 C CA . ALA A 1 103 ? -4.010 -3.392 -16.474 1.00 59.88 103 ALA A CA 1
ATOM 750 C C . ALA A 1 103 ? -2.614 -3.779 -17.012 1.00 59.88 103 ALA A C 1
ATOM 752 O O . ALA A 1 103 ? -2.227 -3.342 -18.094 1.00 59.88 103 ALA A O 1
ATOM 753 N N . PHE A 1 104 ? -1.882 -4.643 -16.300 1.00 59.19 104 PHE A N 1
ATOM 754 C CA . PHE A 1 104 ? -0.632 -5.225 -16.797 1.00 59.19 104 PHE A CA 1
ATOM 755 C C . PHE A 1 104 ? -0.934 -6.081 -18.032 1.00 59.19 104 PHE A C 1
ATOM 757 O O . PHE A 1 104 ? -1.837 -6.919 -17.982 1.00 59.19 104 PHE A O 1
ATOM 764 N N . ASN A 1 105 ? -0.201 -5.863 -19.131 1.00 52.69 105 ASN A N 1
ATOM 765 C CA . ASN A 1 105 ? -0.121 -6.738 -20.312 1.00 52.69 105 ASN A CA 1
ATOM 766 C C . ASN A 1 105 ? -1.415 -7.520 -20.631 1.00 52.69 105 ASN A C 1
ATOM 768 O O . ASN A 1 105 ? -1.463 -8.742 -20.502 1.00 52.69 105 ASN A O 1
ATOM 772 N N . GLY A 1 106 ? -2.487 -6.825 -21.025 1.00 54.66 106 GLY A N 1
ATOM 773 C CA . GLY A 1 106 ? -3.734 -7.478 -21.453 1.00 54.66 106 GLY A CA 1
ATOM 774 C C . GLY A 1 106 ? -4.695 -7.889 -20.328 1.00 54.66 106 GLY A C 1
ATOM 775 O O . GLY A 1 106 ? -5.609 -8.674 -20.572 1.00 54.66 106 GLY A O 1
ATOM 776 N N . GLY A 1 107 ? -4.535 -7.354 -19.112 1.00 55.59 107 GLY A N 1
ATOM 777 C CA . GLY A 1 107 ? -5.486 -7.563 -18.010 1.00 55.59 107 GLY A CA 1
ATOM 778 C C . GLY A 1 107 ? -5.107 -8.666 -17.028 1.00 55.59 107 GLY A C 1
ATOM 779 O O . GLY A 1 107 ? -5.949 -9.063 -16.217 1.00 55.59 107 GLY A O 1
ATOM 780 N N . ALA A 1 108 ? -3.864 -9.150 -17.079 1.00 67.25 108 ALA A N 1
ATOM 781 C CA . ALA A 1 108 ? -3.353 -10.098 -16.101 1.00 67.25 108 ALA A CA 1
ATOM 782 C C . ALA A 1 108 ? -3.207 -9.425 -14.728 1.00 67.25 108 ALA A C 1
ATOM 784 O O . ALA A 1 108 ? -2.832 -8.256 -14.620 1.00 67.25 108 ALA A O 1
ATOM 785 N N . ALA A 1 109 ? -3.535 -10.165 -13.670 1.00 74.31 109 ALA A N 1
ATOM 786 C CA . ALA A 1 109 ? -3.303 -9.702 -12.311 1.00 74.31 109 ALA A CA 1
ATOM 787 C C . ALA A 1 109 ? -1.824 -9.873 -11.941 1.00 74.31 109 ALA A C 1
ATOM 789 O O . ALA A 1 109 ? -1.230 -10.876 -12.338 1.00 74.31 109 ALA A O 1
ATOM 790 N N . PRO A 1 110 ? -1.239 -8.941 -11.170 1.00 77.62 110 PRO A N 1
ATOM 791 C CA . PRO A 1 110 ? 0.088 -9.135 -10.598 1.00 77.62 110 PRO A CA 1
ATOM 792 C C . PRO A 1 110 ? 0.147 -10.391 -9.725 1.00 77.62 110 PRO A C 1
ATOM 794 O O . PRO A 1 110 ? -0.857 -10.789 -9.125 1.00 77.62 110 PRO A O 1
ATOM 797 N N . ASP A 1 111 ? 1.326 -10.997 -9.614 1.00 81.19 111 ASP A N 1
ATOM 798 C CA . ASP A 1 111 ? 1.514 -12.210 -8.819 1.00 81.19 111 ASP A CA 1
ATOM 799 C C . ASP A 1 111 ? 1.049 -12.019 -7.370 1.00 81.19 111 ASP A C 1
ATOM 801 O O . ASP A 1 111 ? 1.361 -11.036 -6.704 1.00 81.19 111 ASP A O 1
ATOM 805 N N . GLY A 1 112 ? 0.264 -12.975 -6.871 1.00 84.25 112 GLY A N 1
ATOM 806 C CA . GLY A 1 112 ? -0.315 -12.907 -5.526 1.00 84.25 112 GLY A CA 1
ATOM 807 C C . GLY A 1 112 ? -1.529 -11.979 -5.392 1.00 84.25 112 GLY A C 1
ATOM 808 O O . GLY A 1 112 ? -2.166 -11.984 -4.336 1.00 84.25 112 GLY A O 1
ATOM 809 N N . PHE A 1 113 ? -1.903 -11.248 -6.444 1.00 87.44 113 PHE A N 1
ATOM 810 C CA . PHE A 1 113 ? -3.084 -10.393 -6.479 1.00 87.44 113 PHE A CA 1
ATOM 811 C C . PHE A 1 113 ? -4.211 -11.005 -7.322 1.00 87.44 113 PHE A C 1
ATOM 813 O O . PHE A 1 113 ? -3.994 -11.693 -8.315 1.00 87.44 113 PHE A O 1
ATOM 820 N N . LEU A 1 114 ? -5.453 -10.747 -6.915 1.00 88.88 114 LEU A N 1
ATOM 821 C CA . LEU A 1 114 ? -6.665 -11.217 -7.582 1.00 88.88 114 LEU A CA 1
ATOM 822 C C . LEU A 1 114 ? -7.494 -10.022 -8.059 1.00 88.88 114 LEU A C 1
ATOM 824 O O . LEU A 1 114 ? -7.706 -9.096 -7.273 1.00 88.88 114 LEU A O 1
ATOM 828 N N . PRO A 1 115 ? -8.025 -10.033 -9.294 1.00 88.44 115 PRO A N 1
ATOM 829 C CA . PRO A 1 115 ? -8.815 -8.923 -9.810 1.00 88.44 115 PRO A CA 1
ATOM 830 C C . PRO A 1 115 ? -10.125 -8.760 -9.026 1.00 88.44 115 PRO A C 1
ATOM 832 O O . PRO A 1 115 ? -10.805 -9.731 -8.685 1.00 88.44 115 PRO A O 1
ATOM 835 N N . LYS A 1 116 ? -10.505 -7.510 -8.760 1.00 87.88 116 LYS A N 1
ATOM 836 C CA . LYS A 1 116 ? -11.704 -7.113 -8.012 1.00 87.88 116 LYS A CA 1
ATOM 837 C C . LYS A 1 11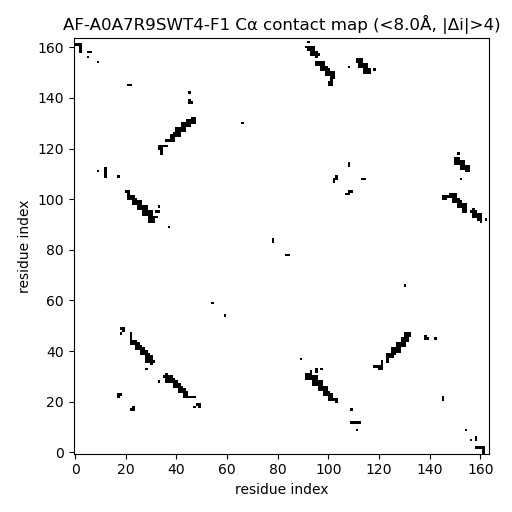6 ? -12.563 -6.163 -8.838 1.00 87.88 116 LYS A C 1
ATOM 839 O O . LYS A 1 116 ? -12.646 -4.962 -8.589 1.00 87.88 116 LYS A O 1
ATOM 844 N N . ARG A 1 117 ? -13.239 -6.729 -9.840 1.00 82.75 117 ARG A N 1
ATOM 845 C CA . ARG A 1 117 ? -14.195 -5.990 -10.676 1.00 82.75 117 ARG A CA 1
ATOM 846 C C . ARG A 1 117 ? -15.318 -5.411 -9.811 1.00 82.75 117 ARG A C 1
ATOM 848 O O . ARG A 1 117 ? -15.865 -6.108 -8.964 1.00 82.75 117 ARG A O 1
ATOM 855 N N . GLY A 1 118 ? -15.642 -4.137 -10.021 1.00 81.44 118 GLY A N 1
ATOM 856 C CA . GLY A 1 118 ? -16.694 -3.440 -9.274 1.00 81.44 118 GLY A CA 1
ATOM 857 C C . GLY A 1 118 ? -16.313 -3.012 -7.854 1.00 81.44 118 GLY A C 1
ATOM 858 O O . GLY A 1 118 ? -17.129 -2.377 -7.191 1.00 81.44 118 GLY A O 1
ATOM 859 N N . TYR A 1 119 ? -15.090 -3.298 -7.388 1.00 83.38 119 TYR A N 1
ATOM 860 C CA . TYR A 1 119 ? -14.633 -2.761 -6.111 1.00 83.38 119 TYR A CA 1
ATOM 861 C C . TYR A 1 119 ? -14.543 -1.231 -6.163 1.00 83.38 119 TYR A C 1
ATOM 863 O O . TYR A 1 119 ? -14.205 -0.614 -7.184 1.00 83.38 119 TYR A O 1
ATOM 871 N N . ARG A 1 120 ? -14.884 -0.628 -5.029 1.00 77.50 120 ARG A N 1
ATOM 872 C CA . ARG A 1 120 ? -14.786 0.798 -4.753 1.00 77.50 120 ARG A CA 1
ATOM 873 C C . ARG A 1 120 ? -14.223 0.939 -3.349 1.00 77.50 120 ARG A C 1
ATOM 875 O O . ARG A 1 120 ? -14.611 0.183 -2.459 1.00 77.50 120 ARG A O 1
ATOM 882 N N . VAL A 1 121 ? -13.319 1.897 -3.169 1.00 70.31 121 VAL A N 1
ATOM 883 C CA . VAL A 1 121 ? -12.802 2.239 -1.841 1.00 70.31 121 VAL A CA 1
ATOM 884 C C . VAL A 1 121 ? -13.984 2.627 -0.960 1.00 70.31 121 VAL A C 1
ATOM 886 O O . VAL A 1 121 ? -14.843 3.410 -1.373 1.00 70.31 121 VAL A O 1
ATOM 889 N N . SER A 1 122 ? -14.054 2.027 0.229 1.00 70.75 122 SER A N 1
ATOM 890 C CA . SER A 1 122 ? -15.052 2.381 1.238 1.00 70.75 122 SER A CA 1
ATOM 891 C C . SER A 1 122 ? -14.975 3.881 1.555 1.00 70.75 122 SER A C 1
ATOM 893 O O . SER A 1 122 ? -13.912 4.484 1.447 1.00 70.75 122 SER A O 1
ATOM 895 N N . ARG A 1 123 ? -16.082 4.500 1.984 1.00 68.50 123 ARG A N 1
ATOM 896 C CA . ARG A 1 123 ? -16.163 5.945 2.306 1.00 68.50 123 ARG A CA 1
ATOM 897 C C . ARG A 1 123 ? -15.370 6.354 3.562 1.00 68.50 123 ARG A C 1
ATOM 899 O O . ARG A 1 123 ? -15.635 7.406 4.138 1.00 68.50 123 ARG A O 1
ATOM 906 N N . VAL A 1 124 ? -14.437 5.524 4.013 1.00 73.44 124 VAL A N 1
ATOM 907 C CA . VAL A 1 124 ? -13.557 5.832 5.137 1.00 73.44 124 VAL A CA 1
ATOM 908 C C . VAL A 1 124 ? -12.584 6.940 4.764 1.00 73.44 124 VAL A C 1
ATOM 910 O O . VAL A 1 124 ? -12.098 7.017 3.631 1.00 73.44 124 VAL A O 1
ATOM 913 N N . LYS A 1 125 ? -12.287 7.801 5.743 1.00 69.88 125 LYS A N 1
ATOM 914 C CA . LYS A 1 125 ? -11.231 8.802 5.605 1.00 69.88 125 LYS A CA 1
ATOM 915 C C . LYS A 1 125 ? -9.940 8.058 5.274 1.00 69.88 125 LYS A C 1
ATOM 917 O O . LYS A 1 125 ? -9.507 7.205 6.039 1.00 69.88 125 LYS A O 1
ATOM 922 N N . THR A 1 126 ? -9.385 8.353 4.104 1.00 77.44 126 THR A N 1
ATOM 923 C CA . THR A 1 126 ? -8.166 7.714 3.616 1.00 77.44 126 THR A CA 1
ATOM 924 C C . THR A 1 126 ? -7.022 8.703 3.743 1.00 77.44 126 THR A C 1
ATOM 926 O O . THR A 1 126 ? -7.096 9.784 3.155 1.00 77.44 126 THR A O 1
ATOM 929 N N . LEU A 1 127 ? -5.980 8.360 4.503 1.00 80.12 127 LEU A N 1
ATOM 930 C CA . LEU A 1 127 ? -4.749 9.150 4.498 1.00 80.12 127 LEU A CA 1
ATOM 931 C C . LEU A 1 127 ? -3.969 8.824 3.222 1.00 80.12 127 LEU A C 1
ATOM 933 O O . LEU A 1 127 ? -3.637 7.664 2.977 1.00 80.12 127 LEU A O 1
ATOM 937 N N . GLN A 1 128 ? -3.697 9.839 2.405 1.00 82.31 128 GLN A N 1
ATOM 938 C CA . GLN A 1 128 ? -2.926 9.688 1.176 1.00 82.31 128 GLN A CA 1
ATOM 939 C C . GLN A 1 128 ? -1.478 10.114 1.410 1.00 82.31 128 GLN A C 1
ATOM 941 O O . GLN A 1 128 ? -1.207 11.245 1.805 1.00 82.31 128 GLN A O 1
ATOM 946 N N . ILE A 1 129 ? -0.561 9.196 1.134 1.00 80.62 129 ILE A N 1
ATOM 947 C CA . ILE A 1 129 ? 0.882 9.381 1.208 1.00 80.62 129 ILE A CA 1
ATOM 948 C C . ILE A 1 129 ? 1.384 9.438 -0.225 1.00 80.62 129 ILE A C 1
ATOM 950 O O . ILE A 1 129 ? 1.235 8.474 -0.977 1.00 80.62 129 ILE A O 1
ATOM 954 N N . GLU A 1 130 ? 1.967 10.564 -0.606 1.00 80.56 130 GLU A N 1
ATOM 955 C CA . GLU A 1 130 ? 2.474 10.775 -1.955 1.00 80.56 130 GLU A CA 1
ATOM 956 C C . GLU A 1 130 ? 3.996 10.883 -1.931 1.00 80.56 130 GLU A C 1
ATOM 958 O O . GLU A 1 130 ? 4.561 11.732 -1.240 1.00 80.56 130 GLU A O 1
ATOM 963 N N . LEU A 1 131 ? 4.665 9.991 -2.663 1.00 75.06 131 LEU A N 1
ATOM 964 C CA . LEU A 1 131 ? 6.120 9.975 -2.769 1.00 75.06 131 LEU A CA 1
ATOM 965 C C . LEU A 1 131 ? 6.551 10.635 -4.081 1.00 75.06 131 LEU A C 1
ATOM 967 O O . LEU A 1 131 ? 6.241 10.150 -5.170 1.00 75.06 131 LEU A O 1
ATOM 971 N N . THR A 1 132 ? 7.291 11.740 -3.964 1.00 73.19 132 THR A N 1
ATOM 972 C CA . THR A 1 132 ? 7.749 12.560 -5.098 1.00 73.19 132 THR A CA 1
ATOM 973 C C . THR A 1 132 ? 9.260 12.791 -5.038 1.00 73.19 132 THR A C 1
ATOM 975 O O . THR A 1 132 ? 9.808 12.921 -3.945 1.00 73.19 132 THR A O 1
ATOM 978 N N . HIS A 1 133 ? 9.932 12.903 -6.190 1.00 69.31 133 HIS A N 1
ATOM 979 C CA . HIS A 1 133 ? 11.381 13.172 -6.279 1.00 69.31 133 HIS A CA 1
ATOM 980 C C . HIS A 1 133 ? 11.736 14.663 -6.465 1.00 69.31 133 HIS A C 1
ATOM 982 O O . HIS A 1 133 ? 12.869 14.988 -6.807 1.00 69.31 133 HIS A O 1
ATOM 988 N N . GLY A 1 134 ? 10.789 15.580 -6.223 1.00 57.34 134 GLY A N 1
ATOM 989 C CA . GLY A 1 134 ? 11.033 17.030 -6.235 1.00 57.34 134 GLY A CA 1
ATOM 990 C C . GLY A 1 134 ? 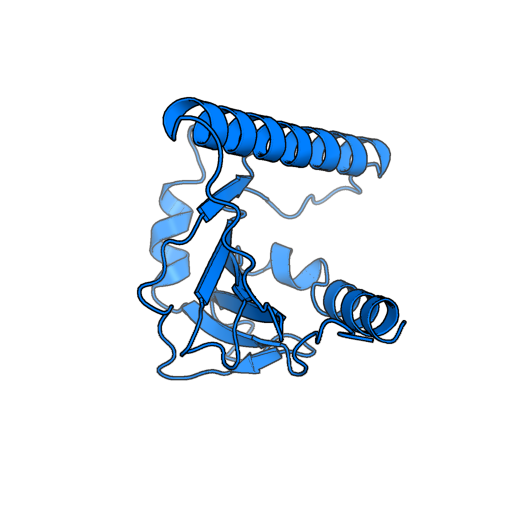10.939 17.724 -7.601 1.00 57.34 134 GLY A C 1
ATOM 991 O O . GLY A 1 134 ? 10.989 18.951 -7.645 1.00 57.34 134 GLY A O 1
ATOM 992 N N . GLU A 1 135 ? 10.743 16.997 -8.706 1.00 56.22 135 GLU A N 1
ATOM 993 C CA . GLU A 1 135 ? 10.469 17.610 -10.013 1.00 56.22 135 GLU A CA 1
ATOM 994 C C . GLU A 1 135 ? 8.983 17.963 -10.161 1.00 56.22 135 GLU A C 1
ATOM 996 O O . GLU A 1 135 ? 8.159 17.194 -10.657 1.00 56.22 135 GLU A O 1
ATOM 1001 N N . LEU A 1 136 ? 8.637 19.177 -9.739 1.00 48.44 136 LEU A N 1
ATOM 1002 C CA . LEU A 1 136 ? 7.362 19.814 -10.059 1.00 48.44 136 LEU A CA 1
ATOM 1003 C C . LEU A 1 136 ? 7.350 20.182 -11.553 1.00 48.44 136 LEU A C 1
ATOM 1005 O O . LEU A 1 136 ? 7.679 21.313 -11.904 1.00 48.44 136 LEU A O 1
ATOM 1009 N N . GLY A 1 137 ? 7.009 19.263 -12.463 1.00 45.47 137 GLY A N 1
ATOM 1010 C CA . GLY A 1 137 ? 6.813 19.707 -13.851 1.00 45.47 137 GLY A CA 1
ATOM 1011 C C . GLY A 1 137 ? 6.521 18.704 -14.958 1.00 45.47 137 GLY A C 1
ATOM 1012 O O . GLY A 1 137 ? 5.933 19.116 -15.954 1.00 45.47 137 GLY A O 1
ATOM 1013 N N . VAL A 1 138 ? 6.876 17.421 -14.837 1.00 46.38 138 VAL A N 1
ATOM 1014 C CA . VAL A 1 138 ? 6.783 16.500 -15.997 1.00 46.38 138 VAL A CA 1
ATOM 1015 C C . VAL A 1 138 ? 5.779 15.354 -15.791 1.00 46.38 138 VAL A C 1
ATOM 1017 O O . VAL A 1 138 ? 5.202 14.865 -16.759 1.00 46.38 138 VAL A O 1
ATOM 1020 N N . GLY A 1 139 ? 5.472 14.972 -14.545 1.00 41.81 139 GLY A N 1
ATOM 1021 C CA . GLY A 1 139 ? 4.651 13.786 -14.253 1.00 41.81 139 GLY A CA 1
ATOM 1022 C C . GLY A 1 139 ? 3.135 13.994 -14.130 1.00 41.81 139 GLY A C 1
ATOM 1023 O O . GLY A 1 139 ? 2.387 13.035 -14.288 1.00 41.81 139 GLY A O 1
ATOM 1024 N N . ALA A 1 140 ? 2.643 15.218 -13.897 1.00 41.16 140 ALA A N 1
ATOM 1025 C CA . ALA A 1 140 ? 1.210 15.452 -13.649 1.00 41.16 140 ALA A CA 1
ATOM 1026 C 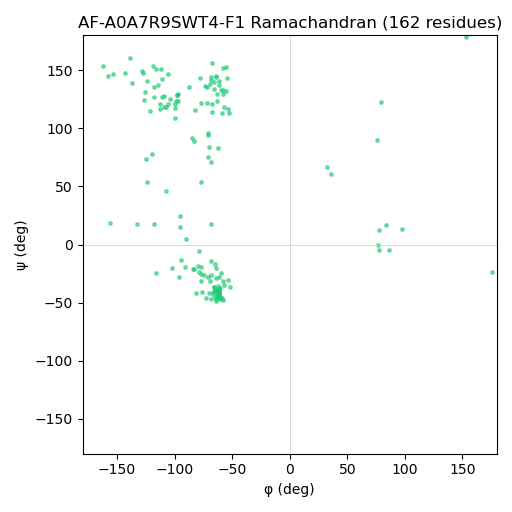C . ALA A 1 140 ? 0.312 15.113 -14.857 1.00 41.16 140 ALA A C 1
ATOM 1028 O O . ALA A 1 140 ? -0.826 14.695 -14.684 1.00 41.16 140 ALA A O 1
ATOM 1029 N N . LYS A 1 141 ? 0.833 15.230 -16.088 1.00 40.75 141 LYS A N 1
ATOM 1030 C CA . LYS A 1 141 ? 0.097 14.852 -17.309 1.00 40.75 141 LYS A CA 1
ATOM 1031 C C . LYS A 1 141 ? 0.092 13.343 -17.591 1.00 40.75 141 LYS A C 1
ATOM 1033 O O . LYS A 1 141 ? -0.749 12.889 -18.357 1.00 40.75 141 LYS A O 1
ATOM 1038 N N . ALA A 1 142 ? 0.998 12.567 -16.990 1.00 47.22 142 ALA A N 1
ATOM 1039 C CA . ALA A 1 142 ? 0.985 11.106 -17.099 1.00 47.22 142 ALA A CA 1
ATOM 1040 C C . ALA A 1 142 ? -0.060 10.468 -16.160 1.00 47.22 142 ALA A C 1
ATOM 1042 O O . ALA A 1 142 ? -0.548 9.375 -16.429 1.00 47.22 142 ALA A O 1
ATOM 1043 N N . ASP A 1 143 ? -0.436 11.169 -15.088 1.00 45.47 143 ASP A N 1
ATOM 1044 C CA . ASP A 1 143 ? -1.290 10.658 -14.008 1.00 45.47 143 ASP A CA 1
ATOM 1045 C C . ASP A 1 143 ? -2.784 10.546 -14.403 1.00 45.47 143 ASP A C 1
ATOM 1047 O O . ASP A 1 143 ? -3.510 9.697 -13.876 1.00 45.47 143 ASP A O 1
ATOM 1051 N N . GLU A 1 144 ? -3.245 11.353 -15.371 1.00 44.50 144 GLU A N 1
ATOM 1052 C CA . GLU A 1 144 ? -4.635 11.329 -15.863 1.00 44.50 144 GLU A CA 1
ATOM 1053 C C . GLU A 1 144 ? -4.881 10.215 -16.896 1.00 44.50 144 GLU A C 1
ATOM 1055 O O . GLU A 1 144 ? -5.875 9.498 -16.797 1.00 44.50 144 GLU A O 1
ATOM 1060 N N . ALA A 1 145 ? -3.956 9.989 -17.837 1.00 45.59 145 ALA A N 1
ATOM 1061 C CA . ALA A 1 145 ? -4.133 8.993 -18.903 1.00 45.59 145 ALA A CA 1
ATOM 1062 C C . ALA A 1 145 ? -3.906 7.537 -18.440 1.00 45.59 145 ALA A C 1
ATOM 1064 O O . ALA A 1 145 ? -4.463 6.605 -19.017 1.00 45.59 145 ALA A O 1
ATOM 1065 N N . VAL A 1 146 ? -3.110 7.313 -17.385 1.00 52.97 146 VAL A N 1
ATOM 1066 C CA . VAL A 1 146 ? -2.791 5.960 -16.878 1.00 52.97 146 VAL A CA 1
ATOM 1067 C C . VAL A 1 146 ? -3.949 5.357 -16.059 1.00 52.97 146 VAL A C 1
ATOM 1069 O O . VAL A 1 146 ? -4.044 4.136 -15.930 1.00 52.97 146 VAL A O 1
ATOM 1072 N N . ASN A 1 147 ? -4.886 6.172 -15.558 1.00 56.09 147 ASN A N 1
ATOM 1073 C CA . ASN A 1 147 ? -5.977 5.700 -14.696 1.00 56.09 147 ASN A CA 1
ATOM 1074 C C . ASN A 1 147 ? -7.295 5.363 -15.414 1.00 56.09 147 ASN A C 1
ATOM 1076 O O . ASN A 1 147 ? -8.137 4.688 -14.819 1.00 56.09 147 ASN A O 1
ATOM 1080 N N . GLU A 1 148 ? -7.487 5.749 -16.679 1.00 58.19 148 GLU A N 1
ATOM 1081 C CA . GLU A 1 148 ? -8.735 5.463 -17.417 1.00 58.19 148 GLU A CA 1
ATOM 1082 C C . GLU A 1 148 ? -8.980 3.954 -17.634 1.00 58.19 148 GLU A C 1
ATOM 1084 O O . GLU A 1 148 ? -10.118 3.510 -17.809 1.00 58.19 148 GLU A O 1
ATOM 1089 N N . HIS A 1 149 ? -7.923 3.142 -17.543 1.00 67.75 149 HIS A N 1
ATOM 1090 C CA . HIS A 1 149 ? -7.970 1.677 -17.623 1.00 67.75 149 HIS A CA 1
ATOM 1091 C C . HIS A 1 149 ? -7.485 0.983 -16.342 1.00 67.75 149 HIS A C 1
ATOM 1093 O O . HIS A 1 149 ? -7.147 -0.206 -16.363 1.00 67.75 149 HIS A O 1
ATOM 1099 N N . ALA A 1 150 ? -7.432 1.709 -15.221 1.00 76.06 150 ALA A N 1
ATOM 1100 C CA . ALA A 1 150 ? -7.005 1.135 -13.957 1.00 76.06 150 ALA A CA 1
ATOM 1101 C C . ALA A 1 150 ? -8.034 0.138 -13.409 1.00 76.06 150 ALA A C 1
ATOM 1103 O O . ALA A 1 150 ? -9.251 0.340 -13.453 1.00 76.06 150 ALA A O 1
ATOM 1104 N N . MET A 1 151 ? -7.524 -0.976 -12.890 1.00 83.12 151 MET A N 1
ATOM 1105 C CA . MET A 1 151 ? -8.317 -2.024 -12.265 1.00 83.12 151 MET A CA 1
ATOM 1106 C C . MET A 1 151 ? -7.909 -2.201 -10.811 1.00 83.12 151 MET A C 1
ATOM 1108 O O . MET A 1 151 ? -6.776 -1.945 -10.408 1.00 83.12 151 MET A O 1
ATOM 1112 N N . TRP A 1 152 ? -8.867 -2.681 -10.026 1.00 87.69 152 TRP A N 1
ATOM 1113 C CA . TRP A 1 152 ? -8.638 -3.064 -8.647 1.00 87.69 152 TRP A CA 1
ATOM 1114 C C . TRP A 1 152 ? -8.170 -4.503 -8.561 1.00 87.69 152 TRP A C 1
ATOM 1116 O O . TRP A 1 152 ? -8.780 -5.397 -9.153 1.00 87.69 152 TRP A O 1
ATOM 1126 N N . PHE A 1 153 ? -7.159 -4.730 -7.736 1.00 88.44 153 PHE A N 1
ATOM 1127 C CA . PHE A 1 153 ? -6.732 -6.052 -7.325 1.00 88.44 153 PHE A CA 1
ATOM 1128 C C . PHE A 1 153 ? -6.648 -6.123 -5.801 1.00 88.44 153 PHE A C 1
ATOM 1130 O O . PHE A 1 153 ? -6.379 -5.124 -5.141 1.00 88.44 153 PHE A O 1
ATOM 1137 N N . ALA A 1 154 ? -6.895 -7.297 -5.233 1.00 90.88 154 ALA A N 1
ATOM 1138 C CA . ALA A 1 154 ? -6.704 -7.569 -3.813 1.00 90.88 154 ALA A CA 1
ATOM 1139 C C . ALA A 1 154 ? -5.595 -8.596 -3.648 1.00 90.88 154 ALA A C 1
ATOM 1141 O O . ALA A 1 154 ? -5.589 -9.601 -4.363 1.00 90.88 154 ALA A O 1
ATOM 1142 N N . TYR A 1 155 ? -4.705 -8.383 -2.688 1.00 91.31 155 TYR A N 1
ATOM 1143 C CA . TYR A 1 155 ? -3.763 -9.418 -2.301 1.00 91.31 155 TYR A CA 1
ATOM 1144 C C . TYR A 1 155 ? -4.535 -10.639 -1.785 1.00 91.31 155 TYR A C 1
ATOM 1146 O O . TYR A 1 155 ? -5.533 -10.512 -1.069 1.00 91.31 155 TYR A O 1
ATOM 1154 N N . ARG A 1 156 ? -4.100 -11.834 -2.189 1.00 87.88 156 ARG A N 1
ATOM 1155 C CA . ARG A 1 156 ? -4.826 -13.095 -1.964 1.00 87.88 156 ARG A CA 1
ATOM 1156 C C . ARG A 1 156 ? -5.075 -13.426 -0.487 1.00 87.88 156 ARG A C 1
ATOM 1158 O O . ARG A 1 156 ? -6.025 -14.145 -0.188 1.00 87.88 156 ARG A O 1
ATOM 1165 N N . THR A 1 157 ? -4.251 -12.895 0.417 1.00 86.38 157 THR A N 1
ATOM 1166 C CA . THR A 1 157 ? -4.296 -13.202 1.850 1.00 86.38 157 THR A CA 1
ATOM 1167 C C . THR A 1 157 ? -4.390 -11.919 2.667 1.00 86.38 157 THR A C 1
ATOM 1169 O O . THR A 1 157 ? -3.523 -11.058 2.577 1.00 86.38 157 THR A O 1
ATOM 1172 N N . ALA A 1 158 ? -5.411 -11.798 3.516 1.00 85.19 158 ALA A N 1
ATOM 1173 C CA . ALA A 1 158 ? -5.455 -10.730 4.511 1.00 85.19 158 ALA A CA 1
ATOM 1174 C C . ALA A 1 158 ? -4.452 -11.012 5.641 1.00 85.19 158 ALA A C 1
ATOM 1176 O O . ALA A 1 158 ? -4.377 -12.137 6.144 1.00 85.19 158 ALA A O 1
ATOM 1177 N N . VAL A 1 159 ? -3.714 -9.991 6.073 1.00 84.50 159 VAL A N 1
ATOM 1178 C CA . VAL A 1 159 ? -2.814 -10.085 7.226 1.00 84.50 159 VAL A CA 1
ATOM 1179 C C . VAL A 1 159 ? -3.650 -9.893 8.485 1.00 84.50 159 VAL A C 1
ATOM 1181 O O . VAL A 1 159 ? -4.240 -8.837 8.689 1.00 84.50 159 VAL A O 1
ATOM 1184 N N . ARG A 1 160 ? -3.741 -10.916 9.334 1.00 81.88 160 ARG A N 1
ATOM 1185 C CA . ARG A 1 160 ? -4.492 -10.845 10.596 1.00 81.88 160 ARG A CA 1
ATOM 1186 C C . ARG A 1 160 ? -3.536 -10.557 11.742 1.00 81.88 160 ARG A C 1
ATOM 1188 O O . ARG A 1 160 ? -2.538 -11.261 11.868 1.00 81.88 160 ARG A O 1
ATOM 1195 N N . GLY A 1 161 ? -3.838 -9.549 12.556 1.00 67.94 161 GLY A N 1
ATOM 1196 C CA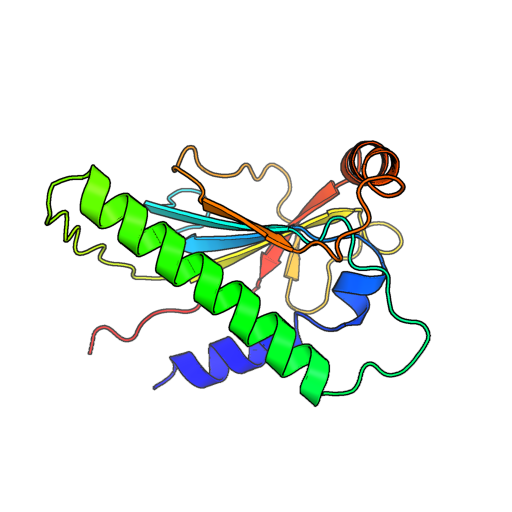 . GLY A 1 161 ? -3.140 -9.353 13.826 1.00 67.94 161 GLY A CA 1
ATOM 1197 C C . GLY A 1 161 ? -3.460 -10.513 14.768 1.00 67.94 161 GLY A C 1
ATOM 1198 O O . GLY A 1 161 ? -4.621 -10.911 14.869 1.00 67.94 161 GLY A O 1
ATOM 1199 N N . ASP A 1 162 ? -2.444 -11.085 15.419 1.00 59.59 162 ASP A N 1
ATOM 1200 C CA . ASP A 1 162 ? -2.673 -12.000 16.542 1.00 59.59 162 ASP A CA 1
ATOM 1201 C C . ASP A 1 162 ? -3.256 -11.169 17.692 1.00 59.59 162 ASP A C 1
ATOM 1203 O O . ASP A 1 162 ? -2.636 -10.204 18.132 1.00 59.59 162 ASP A O 1
ATOM 1207 N N . VAL A 1 163 ? -4.457 -11.524 18.151 1.00 50.44 163 VAL A N 1
ATOM 1208 C CA . VAL A 1 163 ? -5.104 -10.916 19.332 1.00 50.44 163 VAL A CA 1
ATOM 1209 C C . VAL A 1 163 ? -4.829 -11.756 20.591 1.00 50.44 163 VAL A C 1
ATOM 1211 O O . VAL A 1 163 ? -5.635 -11.774 21.515 1.00 50.44 163 VAL A O 1
ATOM 1214 N N . SER A 1 164 ? -3.737 -12.527 20.590 1.00 45.78 164 SER A N 1
ATOM 121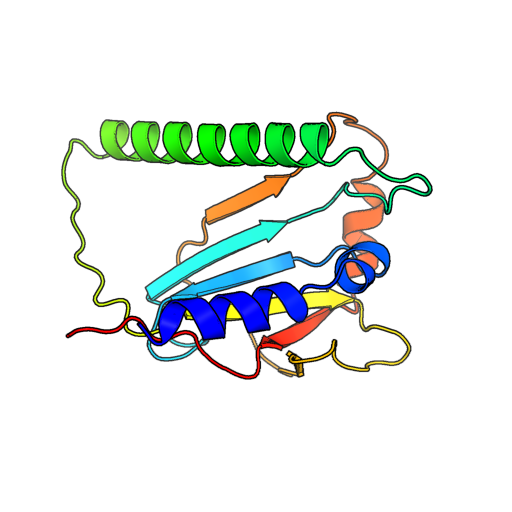5 C CA . SER A 1 164 ? -3.342 -13.414 21.692 1.00 45.78 164 SER A CA 1
ATOM 1216 C C . SER A 1 164 ? -2.455 -12.709 22.704 1.00 45.78 164 SER A C 1
ATOM 1218 O O . SER A 1 164 ? -1.424 -12.165 22.245 1.00 45.78 164 SER A O 1
#

pLDDT: mean 73.0, std 13.81, range [40.75, 91.31]

Organism: NCBI:txid41880

Radius of gyration: 16.93 Å; Cα contacts (8 Å, |Δi|>4): 236; chains: 1; bounding box: 39×35×44 Å

InterPro domains:
  IPR053729 MAD2L1-binding domain-containing protein [G3DSA:3.30.900.20] (1-162)

Foldseek 3Di:
DVQVVVVVVVVVLVDPVVCAPWQKKKKWFFDPDQQGGPAMEIETELADHSPPDDDPVVVVVVLVVVLVVVVVVVVVVVCVVVPHDPPPVPPRFWIKMKMKTAQDPPNDDRPQKDFDPPDDGHPHDYHYRYDDPPPPDDRPVVVVVSRVRITMIIRNDIRGDPPD

Mean predicted aligned error: 9.89 Å

Solvent-accessible surface area (backbone atoms only — not comparable to full-atom values): 9582 Å² total; per-residue (Å²): 123,79,47,61,61,51,51,51,53,50,54,62,45,65,37,70,70,57,47,55,74,35,59,39,31,40,31,48,26,28,20,92,41,70,69,55,39,76,37,34,37,34,42,36,35,77,56,59,70,64,68,94,57,90,75,56,65,71,55,54,54,49,53,52,52,51,53,54,48,53,50,52,53,49,52,52,51,50,45,61,75,66,71,62,84,81,83,71,81,69,84,60,56,21,40,34,47,34,40,42,26,32,52,46,89,89,62,51,60,59,67,66,36,39,75,36,86,89,70,63,85,41,94,44,73,58,53,76,46,78,51,72,83,80,73,90,79,75,41,76,74,55,61,62,72,50,52,82,58,44,43,43,27,32,46,76,65,66,45,46,58,83,91,122

Sequence (164 aa):
SKVTPAIGELCNALSPSLFAAANPTIYLVFGQTPTSAVEAYAVRFPHVVAANDEVPEKHVAQCARQALRALVEHENALAQASGGSSETSLSVTSLHVMLHTAAFNGGAAPDGFLPKRGYRVSRVKTLQIELTHGELGVGAKADEAVNEHAMWFAYRTAVRGDVS

Nearest PDB structures (foldseek):
  2qyf-assembly2_D  TM=7.651E-01  e=3.143E-06  Homo sapiens
  2qyf-assembly1_B  TM=7.344E-01  e=1.906E-06  Homo sapiens
  2v64-assembly2_D  TM=5.555E-01  e=7.118E+00  Homo sapiens